Protein AF-A0A2V6Z6M4-F1 (afdb_monomer)

Foldseek 3Di:
DDDDDDPPDPPPPPPPPPPPPQWDWDDDPLQATDGPVQKDADPPDRRVVQLVVLLVVLCVVAPSVHPDHCSSNVSSVVSCVVNVIDGD

Mean predicted aligned error: 12.82 Å

Nearest PDB structures (foldseek):
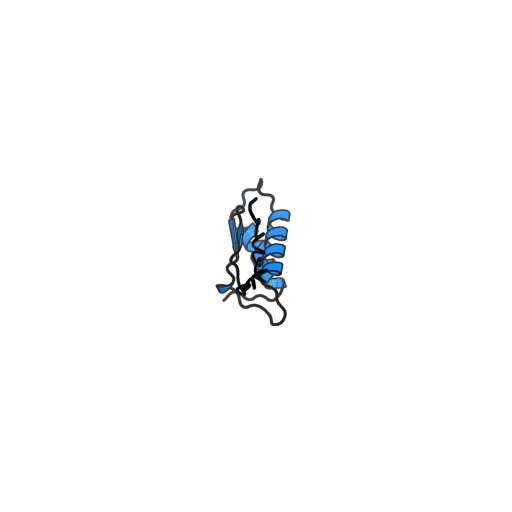  3ic3-assembly3_C  TM=2.723E-01  e=6.813E+00  Rhodopseudomonas palustris

Solvent-accessible surface area (backbone atoms only — not comparable to full-atom values): 5625 Å² total; per-residue (Å²): 134,86,84,80,80,79,78,82,72,80,76,73,78,70,80,71,76,76,78,74,67,91,56,68,63,46,78,48,101,82,72,33,76,50,52,45,88,53,45,43,75,45,97,91,61,52,61,67,62,52,53,50,53,20,48,49,51,20,43,69,79,49,45,87,89,59,88,56,86,60,52,40,35,55,44,22,53,48,47,40,42,74,73,54,35,40,76,110

Structure (mmCIF, N/CA/C/O backbone):
data_AF-A0A2V6Z6M4-F1
#
_entry.id   AF-A0A2V6Z6M4-F1
#
loop_
_atom_site.group_PDB
_atom_site.id
_atom_site.type_symbol
_atom_site.label_atom_id
_atom_site.label_alt_id
_atom_site.label_comp_id
_atom_site.label_asym_id
_atom_site.label_entity_id
_atom_site.label_seq_id
_atom_site.pdbx_PDB_ins_code
_atom_site.Cartn_x
_atom_site.Cartn_y
_atom_site.Cartn_z
_atom_site.occupancy
_atom_site.B_iso_or_equiv
_atom_site.auth_seq_id
_atom_site.auth_comp_id
_atom_site.auth_asym_id
_atom_site.auth_atom_id
_atom_site.pdbx_PDB_model_num
ATOM 1 N N . MET A 1 1 ? -35.044 52.602 -27.022 1.00 39.59 1 MET A N 1
ATOM 2 C CA . MET A 1 1 ? -33.651 52.102 -26.975 1.00 39.59 1 MET A CA 1
ATOM 3 C C . MET A 1 1 ? -33.586 51.017 -25.903 1.00 39.59 1 MET A C 1
ATOM 5 O O . MET A 1 1 ? -34.194 51.188 -24.854 1.00 39.59 1 MET A O 1
ATOM 9 N N . LYS A 1 2 ? -33.038 49.848 -26.255 1.00 46.19 2 LYS A N 1
ATOM 10 C CA . LYS A 1 2 ? -33.255 48.535 -25.612 1.00 46.19 2 LYS A CA 1
ATOM 11 C C . LYS A 1 2 ? -32.760 48.480 -24.157 1.00 46.19 2 LYS A C 1
ATOM 13 O O . LYS A 1 2 ? -31.596 48.753 -23.894 1.00 46.19 2 LYS A O 1
ATOM 18 N N . ARG A 1 3 ? -33.637 48.048 -23.242 1.00 50.28 3 ARG A N 1
ATOM 19 C CA . ARG A 1 3 ? -33.302 47.623 -21.873 1.00 50.28 3 ARG A CA 1
ATOM 20 C C . ARG A 1 3 ? -32.497 46.320 -21.939 1.00 50.28 3 ARG A C 1
ATOM 22 O O . ARG A 1 3 ? -33.035 45.294 -22.346 1.00 50.28 3 ARG A O 1
ATOM 29 N N . TRP A 1 4 ? -31.220 46.369 -21.574 1.00 53.47 4 TRP A N 1
ATOM 30 C CA . TRP A 1 4 ? -30.386 45.182 -21.385 1.00 53.47 4 TRP A CA 1
ATOM 31 C C . TRP A 1 4 ? -30.557 44.668 -19.955 1.00 53.47 4 TRP A C 1
ATOM 33 O O . TRP A 1 4 ? -29.984 45.205 -19.011 1.00 53.47 4 TRP A O 1
ATOM 43 N N . SER A 1 5 ? -31.387 43.638 -19.809 1.00 49.19 5 SER A N 1
ATOM 44 C CA . SER A 1 5 ? -31.460 42.822 -18.601 1.00 49.19 5 SER A CA 1
ATOM 45 C C . SER A 1 5 ? -30.217 41.938 -18.538 1.00 49.19 5 SER A C 1
ATOM 47 O O . SER A 1 5 ? -30.109 40.963 -19.279 1.00 49.19 5 SER A O 1
ATOM 49 N N . TRP A 1 6 ? -29.271 42.284 -17.669 1.00 52.16 6 TRP A N 1
ATOM 50 C CA . TRP A 1 6 ? -28.175 41.392 -17.309 1.00 52.16 6 TRP A CA 1
ATOM 51 C C . TRP A 1 6 ? -28.736 40.276 -16.424 1.00 52.16 6 TRP A C 1
ATOM 53 O O . TRP A 1 6 ? -29.081 40.493 -15.265 1.00 52.16 6 TRP A O 1
ATOM 63 N N . LEU A 1 7 ? -28.889 39.088 -17.009 1.00 51.41 7 LEU A N 1
ATOM 64 C CA . LEU A 1 7 ? -29.196 37.851 -16.300 1.00 51.41 7 LEU A CA 1
ATOM 65 C C . LEU A 1 7 ? -28.028 37.529 -15.361 1.00 51.41 7 LEU A C 1
ATOM 67 O O . LEU A 1 7 ? -26.981 37.053 -15.794 1.00 51.41 7 LEU A O 1
ATOM 71 N N . LEU A 1 8 ? -28.215 37.798 -14.070 1.00 49.78 8 LEU A N 1
ATOM 72 C CA . LEU A 1 8 ? -27.413 37.214 -13.002 1.00 49.78 8 LEU A CA 1
ATOM 73 C C . LEU A 1 8 ? -27.699 35.711 -12.985 1.00 49.78 8 LEU A C 1
ATOM 75 O O . LEU A 1 8 ? -28.687 35.261 -12.411 1.00 49.78 8 LEU A O 1
ATOM 79 N N . VAL A 1 9 ? -26.858 34.941 -13.671 1.00 57.88 9 VAL A N 1
ATOM 80 C CA . VAL A 1 9 ? -26.812 33.488 -13.523 1.00 57.88 9 VAL A CA 1
ATOM 81 C C . VAL A 1 9 ? -26.257 33.214 -12.125 1.00 57.88 9 VAL A C 1
ATOM 83 O O . VAL A 1 9 ? -25.112 33.589 -11.863 1.00 57.88 9 VAL A O 1
ATOM 86 N N . PRO A 1 10 ? -27.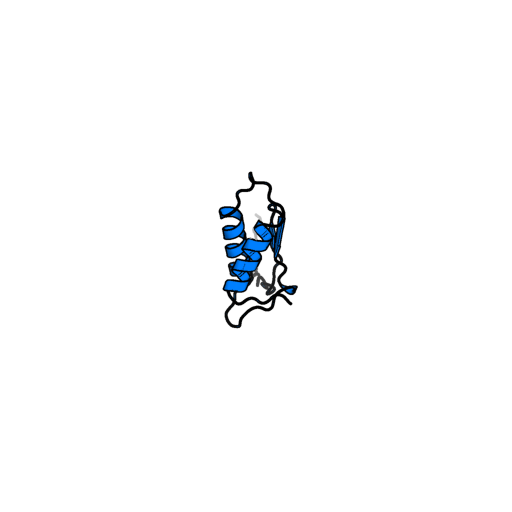007 32.579 -11.209 1.00 51.34 10 PRO A N 1
ATOM 87 C CA . PRO A 1 10 ? -26.390 32.043 -10.016 1.00 51.34 10 PRO A CA 1
ATOM 88 C C . PRO A 1 10 ? -25.510 30.880 -10.479 1.00 51.34 10 PRO A C 1
ATOM 90 O O . PRO A 1 10 ? -25.998 29.791 -10.776 1.00 51.34 10 PRO A O 1
ATOM 93 N N . MET A 1 11 ? -24.201 31.123 -10.588 1.00 50.16 11 MET A N 1
ATOM 94 C CA . MET A 1 11 ? -23.222 30.046 -10.523 1.00 50.16 11 MET A CA 1
ATOM 95 C C . MET A 1 11 ? -23.428 29.403 -9.159 1.00 50.16 11 MET A C 1
ATOM 97 O O . MET A 1 11 ? -22.973 29.913 -8.137 1.00 50.16 11 MET A O 1
ATOM 101 N N . VAL A 1 12 ? -24.197 28.318 -9.142 1.00 56.69 12 VAL A N 1
ATOM 102 C CA . VAL A 1 12 ? -24.244 27.406 -8.013 1.00 56.69 12 VAL A CA 1
ATOM 103 C C . VAL A 1 12 ? -22.801 26.959 -7.843 1.00 56.69 12 VAL A C 1
ATOM 105 O O . VAL A 1 12 ? -22.288 26.186 -8.652 1.00 56.69 12 VAL A O 1
ATOM 108 N N . ALA A 1 13 ? -22.119 27.521 -6.846 1.00 50.69 13 ALA A N 1
ATOM 109 C CA . ALA A 1 13 ? -20.891 26.961 -6.329 1.00 50.69 13 ALA A CA 1
ATOM 110 C C . ALA A 1 13 ? -21.285 25.579 -5.819 1.00 50.69 13 ALA A C 1
ATOM 112 O O . ALA A 1 13 ? -21.744 25.416 -4.690 1.00 50.69 13 ALA A O 1
ATOM 113 N N . GLY A 1 14 ? -21.218 24.592 -6.710 1.00 43.78 14 GLY A N 1
ATOM 114 C CA . GLY A 1 14 ? -21.236 23.209 -6.315 1.00 43.78 14 GLY A CA 1
ATOM 115 C C . GLY A 1 14 ? -20.037 23.065 -5.403 1.00 43.78 14 GLY A C 1
ATOM 116 O O . GLY A 1 14 ? -18.909 22.968 -5.879 1.00 43.78 14 GLY A O 1
ATOM 117 N N . CYS A 1 15 ? -20.273 23.090 -4.092 1.00 53.38 15 CYS A N 1
ATOM 118 C CA . CYS A 1 15 ? -19.432 22.375 -3.156 1.00 53.38 15 CYS A CA 1
ATOM 119 C C . CYS A 1 15 ? -19.506 20.928 -3.627 1.00 53.38 15 CYS A C 1
ATOM 121 O O . CYS A 1 15 ? -20.392 20.176 -3.225 1.00 53.38 15 CYS A O 1
ATOM 123 N N . GLY A 1 16 ? -18.654 20.595 -4.597 1.00 40.38 16 GLY A N 1
ATOM 124 C CA . GLY A 1 16 ? -18.423 19.242 -5.029 1.00 40.38 16 GLY A CA 1
ATOM 125 C C . GLY A 1 16 ? -17.924 18.548 -3.789 1.00 40.38 16 GLY A C 1
ATOM 126 O O . GLY A 1 16 ? -16.761 18.685 -3.421 1.00 40.38 16 GLY A O 1
ATOM 127 N N . VAL A 1 17 ? -18.834 17.880 -3.090 1.00 43.62 17 VAL A N 1
ATOM 128 C CA . VAL A 1 17 ? -18.457 16.886 -2.110 1.00 43.62 17 VAL A CA 1
ATOM 129 C C . VAL A 1 17 ? -17.768 15.830 -2.952 1.00 43.62 17 VAL A C 1
ATOM 131 O O . VAL A 1 17 ? -18.409 14.988 -3.575 1.00 43.62 17 VAL A O 1
ATOM 134 N N . THR A 1 18 ? -16.449 15.941 -3.058 1.00 46.06 18 THR A N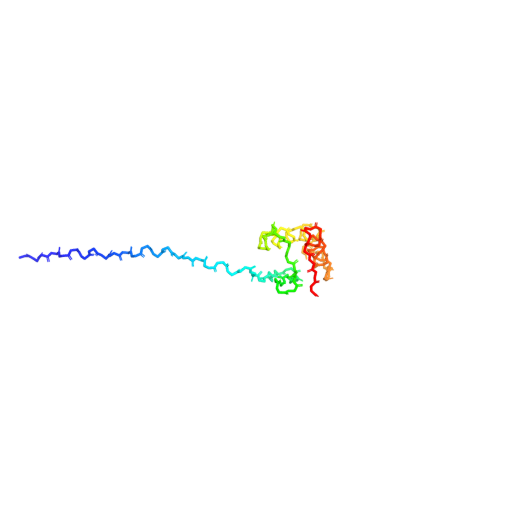 1
ATOM 135 C CA . THR A 1 18 ? -15.604 14.826 -3.437 1.00 46.06 18 THR A CA 1
ATOM 136 C C . THR A 1 18 ? -15.853 13.790 -2.360 1.00 46.06 18 THR A C 1
ATOM 138 O O . THR A 1 18 ? -15.305 13.869 -1.259 1.00 46.06 18 THR A O 1
ATOM 141 N N . VAL A 1 19 ? -16.782 12.881 -2.640 1.00 42.72 19 VAL A N 1
ATOM 142 C CA . VAL A 1 19 ? -16.925 11.647 -1.888 1.00 42.72 19 VAL A CA 1
ATOM 143 C C . VAL A 1 19 ? -15.626 10.900 -2.158 1.00 42.72 19 VAL A C 1
ATOM 145 O O . VAL A 1 19 ? -15.453 10.290 -3.209 1.00 42.72 19 VAL A O 1
ATOM 148 N N . TYR A 1 20 ? -14.660 11.070 -1.257 1.00 44.06 20 TYR A N 1
ATOM 149 C CA . TYR A 1 20 ? -13.442 10.278 -1.246 1.00 44.06 20 TYR A CA 1
ATOM 150 C C . TYR A 1 20 ? -13.856 8.879 -0.821 1.00 44.06 20 TYR A C 1
ATOM 152 O O . TYR A 1 20 ? -14.026 8.602 0.369 1.00 44.06 20 TYR A O 1
ATOM 160 N N . ASP A 1 21 ? -14.095 8.026 -1.810 1.00 46.44 21 ASP A N 1
ATOM 161 C CA . ASP A 1 21 ? -14.275 6.610 -1.560 1.00 46.44 21 ASP A CA 1
ATOM 162 C C . ASP A 1 21 ? -13.002 6.099 -0.873 1.00 46.44 21 ASP A C 1
ATOM 164 O O . ASP A 1 21 ? -11.884 6.416 -1.290 1.00 46.44 21 ASP A O 1
ATOM 168 N N . LYS A 1 22 ? -13.157 5.400 0.253 1.00 53.47 22 LYS A N 1
ATOM 169 C CA . LYS A 1 22 ? -12.088 5.138 1.240 1.00 53.47 22 LYS A CA 1
ATOM 170 C C . LYS A 1 22 ? -10.979 4.181 0.767 1.00 53.47 22 LYS A C 1
ATOM 172 O O . LYS A 1 22 ? -10.194 3.706 1.582 1.00 53.47 22 LYS A O 1
ATOM 177 N N . GLY A 1 23 ? -10.864 3.939 -0.530 1.00 56.94 23 GLY A N 1
ATOM 178 C CA . GLY A 1 23 ? -9.846 3.095 -1.127 1.00 56.94 23 GLY A CA 1
ATOM 179 C C . GLY A 1 23 ? -9.730 3.375 -2.611 1.00 56.94 23 GLY A C 1
ATOM 180 O O . GLY A 1 23 ? -10.521 2.862 -3.392 1.00 56.94 23 GLY A O 1
ATOM 181 N N . SER A 1 24 ? -8.754 4.191 -3.005 1.00 59.84 24 SER A N 1
ATOM 182 C CA . SER A 1 24 ? -8.326 4.236 -4.402 1.00 59.84 24 SER A CA 1
ATOM 183 C C . SER A 1 24 ? -7.183 3.250 -4.590 1.00 59.84 24 SER A C 1
ATOM 185 O O . SER A 1 24 ? -6.231 3.236 -3.808 1.00 59.84 24 SER A O 1
ATOM 187 N N . ASP A 1 25 ? -7.292 2.412 -5.613 1.00 65.62 25 ASP A N 1
ATOM 188 C CA . ASP A 1 25 ? -6.197 1.544 -6.019 1.00 65.62 25 ASP A CA 1
ATOM 189 C C . ASP A 1 25 ? -5.090 2.389 -6.653 1.00 65.62 25 ASP A C 1
ATOM 191 O O . ASP A 1 25 ? -5.347 3.249 -7.504 1.00 65.62 25 ASP A O 1
ATOM 195 N N . ILE A 1 26 ? -3.847 2.136 -6.255 1.00 63.72 26 ILE A N 1
ATOM 196 C CA . ILE A 1 26 ? -2.678 2.761 -6.860 1.00 63.72 26 ILE A CA 1
ATOM 197 C C . ILE A 1 26 ? -2.087 1.795 -7.880 1.00 63.72 26 ILE A C 1
ATOM 199 O O . ILE A 1 26 ? -1.502 0.771 -7.524 1.00 63.72 26 ILE A O 1
ATOM 203 N N . TYR A 1 27 ? -2.196 2.178 -9.152 1.00 61.28 27 TYR A N 1
ATOM 204 C CA . TYR A 1 27 ? -1.495 1.554 -10.269 1.00 61.28 27 TYR A CA 1
ATOM 205 C C . TYR 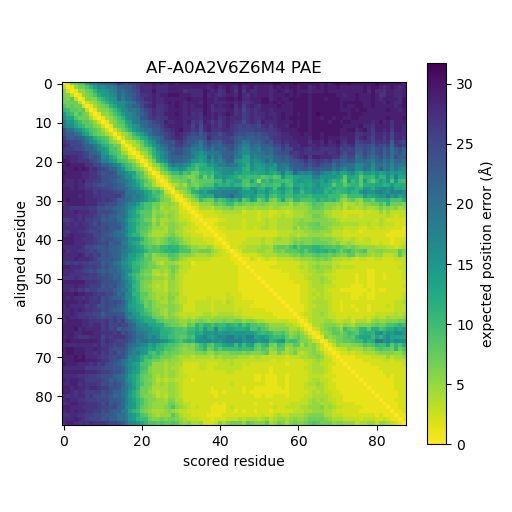A 1 27 ? -0.454 2.546 -10.797 1.00 61.28 27 TYR A C 1
ATOM 207 O O . TYR A 1 27 ? -0.790 3.470 -11.541 1.00 61.28 27 TYR A O 1
ATOM 215 N N . THR A 1 28 ? 0.816 2.400 -10.410 1.00 60.50 28 THR A N 1
ATOM 216 C CA . THR A 1 28 ? 1.885 3.263 -10.939 1.00 60.50 28 THR A CA 1
ATOM 217 C C . THR A 1 28 ? 2.607 2.619 -12.118 1.00 60.50 28 THR A C 1
ATOM 219 O O . THR A 1 28 ? 2.818 1.407 -12.190 1.00 60.50 28 THR A O 1
ATOM 222 N N . THR A 1 29 ? 3.087 3.460 -13.040 1.00 53.16 29 THR A N 1
ATOM 223 C CA . THR A 1 29 ? 3.899 3.104 -14.225 1.00 53.16 29 THR A CA 1
ATOM 224 C C . THR A 1 29 ? 5.222 2.385 -13.900 1.00 53.16 29 THR A C 1
ATOM 226 O O . THR A 1 29 ? 5.979 2.036 -14.802 1.00 53.16 29 THR A O 1
ATOM 229 N N . GLY A 1 30 ? 5.508 2.133 -12.618 1.00 57.25 30 GLY A N 1
ATOM 230 C CA . GLY A 1 30 ? 6.645 1.366 -12.114 1.00 57.25 30 GLY A CA 1
ATOM 231 C C . GLY A 1 30 ? 6.352 -0.102 -11.785 1.00 57.25 30 GLY A C 1
ATOM 232 O O . GLY A 1 30 ? 7.259 -0.758 -11.269 1.00 57.25 30 GLY A O 1
ATOM 233 N N . GLY A 1 31 ? 5.142 -0.603 -12.070 1.00 64.38 31 GLY A N 1
ATOM 234 C CA . GLY A 1 31 ? 4.745 -1.995 -11.824 1.00 64.38 31 GLY A CA 1
ATOM 235 C C . GLY A 1 31 ? 4.353 -2.290 -10.374 1.00 64.38 31 GLY A C 1
ATOM 236 O O . GLY A 1 31 ? 4.417 -3.448 -9.967 1.00 64.38 31 GLY A O 1
ATOM 237 N N . ILE A 1 32 ? 4.001 -1.255 -9.603 1.00 75.94 32 ILE A N 1
ATOM 238 C CA . ILE A 1 32 ? 3.444 -1.398 -8.257 1.00 75.94 32 ILE A CA 1
ATOM 239 C C . ILE A 1 32 ? 1.918 -1.331 -8.368 1.00 75.9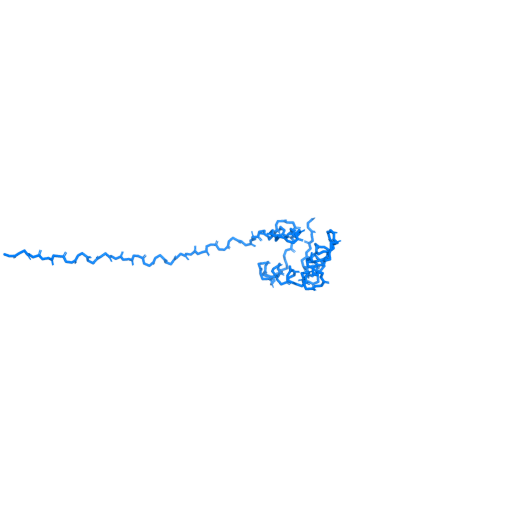4 32 ILE A C 1
ATOM 241 O O 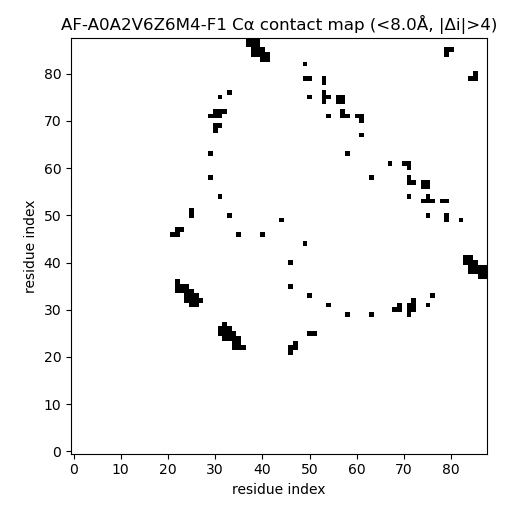. ILE A 1 32 ? 1.376 -0.437 -9.021 1.00 75.94 32 ILE A O 1
ATOM 245 N N . SER A 1 33 ? 1.252 -2.297 -7.745 1.00 81.50 33 SER A N 1
ATOM 246 C CA . SER A 1 33 ? -0.199 -2.413 -7.647 1.00 81.50 33 SER A CA 1
ATOM 247 C C . SER A 1 33 ? -0.567 -2.537 -6.172 1.00 81.50 33 SER A C 1
ATOM 249 O O . SER A 1 33 ? -0.411 -3.605 -5.577 1.00 81.50 33 SER A O 1
ATOM 251 N N . LEU A 1 34 ? -1.025 -1.443 -5.566 1.00 82.38 34 LEU A N 1
ATOM 252 C CA . LEU A 1 34 ? -1.559 -1.442 -4.203 1.00 82.38 34 LEU A CA 1
ATOM 253 C C . LEU A 1 34 ? -3.074 -1.270 -4.288 1.00 82.38 34 LEU A C 1
ATOM 255 O O . LEU A 1 34 ? -3.559 -0.185 -4.603 1.00 82.38 34 LEU A O 1
ATOM 259 N N . VAL A 1 35 ? -3.809 -2.345 -4.016 1.00 85.06 35 VAL A N 1
ATOM 260 C CA . VAL A 1 35 ? -5.273 -2.398 -4.116 1.00 85.06 35 VAL A CA 1
ATOM 261 C C . VAL A 1 35 ? -5.864 -2.331 -2.719 1.00 85.06 35 VAL A C 1
ATOM 263 O O . VAL A 1 35 ? -5.569 -3.205 -1.913 1.00 85.06 35 VAL A O 1
ATOM 266 N N . TYR A 1 36 ? -6.700 -1.338 -2.407 1.00 80.62 36 TYR A N 1
ATOM 267 C CA . TYR A 1 36 ? -7.199 -1.148 -1.032 1.00 80.62 36 TYR A CA 1
ATOM 268 C C . TYR A 1 36 ? -7.920 -2.388 -0.491 1.00 80.62 36 TYR A C 1
ATOM 270 O O . TYR A 1 36 ? -7.752 -2.759 0.671 1.00 80.62 36 TYR A O 1
ATOM 278 N N . ALA A 1 37 ? -8.704 -3.044 -1.350 1.00 84.88 37 ALA A N 1
ATOM 279 C CA . ALA A 1 37 ? -9.493 -4.217 -0.992 1.00 84.88 37 ALA A CA 1
ATOM 280 C C . ALA A 1 37 ? -8.639 -5.406 -0.515 1.00 84.88 37 ALA A C 1
ATOM 282 O O . ALA A 1 37 ? -9.132 -6.213 0.273 1.00 84.88 37 ALA A O 1
ATOM 283 N N . ASP A 1 38 ? -7.367 -5.475 -0.917 1.00 88.00 38 ASP A N 1
ATOM 284 C CA . ASP A 1 38 ? -6.435 -6.538 -0.526 1.00 88.00 38 ASP A CA 1
ATOM 285 C C . ASP A 1 38 ? -5.855 -6.329 0.882 1.00 88.00 38 ASP A C 1
ATOM 287 O O . ASP A 1 38 ? -5.131 -7.188 1.388 1.00 88.00 38 ASP A O 1
ATOM 291 N N . TRP A 1 39 ? -6.160 -5.201 1.535 1.00 89.94 39 TRP A N 1
ATOM 292 C CA . TRP A 1 39 ? -5.587 -4.835 2.827 1.00 89.94 39 TRP A CA 1
ATOM 293 C C . TRP A 1 39 ? -6.652 -4.596 3.899 1.00 89.94 39 TRP A C 1
ATOM 295 O O . TRP A 1 39 ? -7.787 -4.173 3.664 1.00 89.94 39 TRP A O 1
ATOM 305 N N . VAL A 1 40 ? -6.259 -4.884 5.134 1.00 91.38 40 VAL A N 1
ATOM 306 C CA . VAL A 1 40 ? -6.954 -4.516 6.361 1.00 91.38 40 VAL A CA 1
ATOM 307 C C . VAL A 1 40 ? -6.222 -3.319 6.948 1.00 91.38 40 VAL A C 1
ATOM 309 O O . VAL A 1 40 ? -5.053 -3.407 7.322 1.00 91.38 40 VAL A O 1
ATOM 312 N N . ALA A 1 41 ? -6.921 -2.191 6.983 1.00 90.00 41 ALA A N 1
ATOM 313 C CA . ALA A 1 41 ? -6.398 -0.907 7.417 1.00 90.00 41 ALA A CA 1
ATOM 314 C C . ALA A 1 41 ? -6.465 -0.762 8.956 1.00 90.00 41 ALA A C 1
ATOM 316 O O . ALA A 1 41 ? -7.502 -1.095 9.542 1.00 90.00 41 ALA A O 1
ATOM 317 N N . PRO A 1 42 ? -5.413 -0.261 9.637 1.00 89.44 42 PRO A N 1
ATOM 318 C CA . PRO A 1 42 ? -5.462 -0.017 11.078 1.00 89.44 42 PRO A CA 1
ATOM 319 C C . PRO A 1 42 ? -6.396 1.151 11.441 1.00 89.44 42 PRO A C 1
ATOM 321 O O . PRO A 1 42 ? -6.801 1.944 10.590 1.00 89.44 42 PRO A O 1
ATOM 324 N N . LYS A 1 43 ? -6.756 1.257 12.728 1.00 81.50 43 LYS A N 1
ATOM 325 C CA . LYS A 1 43 ? -7.841 2.128 13.226 1.00 81.50 43 LYS A CA 1
ATOM 326 C C . LYS A 1 43 ? -7.657 3.623 12.904 1.00 81.50 43 LYS A C 1
ATOM 328 O O . LYS A 1 43 ? -8.648 4.313 12.689 1.00 81.50 43 LYS A O 1
ATOM 333 N N . GLU A 1 44 ? -6.414 4.098 12.837 1.00 84.25 44 GLU A N 1
ATOM 334 C CA . GLU A 1 44 ? -6.041 5.488 12.524 1.00 84.25 44 GLU A CA 1
ATOM 335 C C . GLU A 1 44 ? -5.182 5.564 11.257 1.00 84.25 44 GLU A C 1
ATOM 337 O O . GLU A 1 44 ? -4.070 6.084 11.261 1.00 84.25 44 GLU A O 1
ATOM 342 N N . SER A 1 45 ? -5.672 4.988 10.164 1.00 85.75 45 SER A N 1
ATOM 343 C CA . SER A 1 45 ? -4.916 4.907 8.915 1.00 85.75 45 SER A CA 1
ATOM 344 C C . SER A 1 45 ? -5.535 5.734 7.796 1.00 85.75 45 SER A C 1
ATOM 346 O O . SER A 1 45 ? -6.748 5.969 7.757 1.00 85.75 45 SER A O 1
ATOM 348 N N . ASN A 1 46 ? -4.686 6.196 6.879 1.00 89.81 46 ASN A N 1
ATOM 349 C CA . ASN A 1 46 ? -5.113 6.910 5.686 1.00 89.81 46 ASN A CA 1
ATOM 350 C C . ASN A 1 46 ? -4.510 6.212 4.473 1.00 89.81 46 ASN A C 1
ATOM 352 O O . ASN A 1 46 ? -3.409 6.553 4.043 1.00 89.81 46 ASN A O 1
ATOM 356 N N . TRP A 1 47 ? -5.264 5.259 3.917 1.00 86.94 47 TRP A N 1
ATOM 357 C CA . TRP A 1 47 ? -4.822 4.425 2.800 1.00 86.94 47 TRP A CA 1
ATOM 358 C C . TRP A 1 47 ? -4.181 5.233 1.680 1.00 86.94 47 TRP A C 1
ATOM 360 O O . TRP A 1 47 ? -3.109 4.872 1.216 1.00 86.94 47 TRP A O 1
ATOM 370 N N . GLN A 1 48 ? -4.796 6.338 1.262 1.00 85.00 48 GLN A N 1
ATOM 371 C CA . GLN A 1 48 ? -4.312 7.115 0.125 1.00 85.00 48 GLN A CA 1
ATOM 372 C C . GLN A 1 48 ? -2.956 7.769 0.410 1.00 85.00 48 GLN A C 1
ATOM 374 O O . GLN A 1 48 ? -2.061 7.728 -0.430 1.00 85.00 48 GLN A O 1
ATOM 379 N N . LYS A 1 49 ? -2.788 8.333 1.610 1.00 88.44 49 LYS A N 1
ATOM 380 C CA . LYS A 1 49 ? -1.504 8.890 2.042 1.00 88.44 49 LYS A CA 1
ATOM 381 C C . LYS A 1 49 ? -0.456 7.787 2.202 1.00 88.44 49 LYS A C 1
ATOM 383 O O . LYS A 1 49 ? 0.647 7.911 1.680 1.00 88.44 49 LYS A O 1
ATOM 388 N N . ASP A 1 50 ? -0.810 6.713 2.899 1.00 90.94 50 ASP A N 1
ATOM 389 C CA . ASP A 1 50 ? 0.114 5.635 3.245 1.00 90.94 50 ASP A CA 1
ATOM 390 C C . ASP A 1 50 ? 0.593 4.878 2.002 1.00 90.94 50 ASP A C 1
ATOM 392 O O . ASP A 1 50 ? 1.790 4.666 1.829 1.00 90.94 50 ASP A O 1
ATOM 396 N N . SER A 1 51 ? -0.322 4.523 1.099 1.00 87.50 51 SER A N 1
ATOM 397 C CA . SER A 1 51 ? 0.008 3.849 -0.160 1.00 87.50 51 SER A CA 1
ATOM 398 C C . SER A 1 51 ? 0.840 4.733 -1.093 1.00 87.50 51 SER A C 1
ATOM 400 O O . SER A 1 51 ? 1.762 4.225 -1.729 1.00 87.50 51 SER A O 1
ATOM 402 N N . TYR A 1 52 ? 0.590 6.048 -1.132 1.00 87.31 52 TYR A N 1
ATOM 403 C CA . TYR A 1 52 ? 1.411 6.990 -1.897 1.00 87.31 52 TYR A CA 1
ATOM 404 C C . TYR A 1 52 ? 2.832 7.111 -1.332 1.00 87.31 52 TYR A C 1
ATOM 406 O O . TYR A 1 52 ? 3.803 7.040 -2.083 1.00 87.31 52 TYR A O 1
ATOM 414 N N . GLU A 1 53 ? 2.971 7.261 -0.012 1.00 90.94 53 GLU A N 1
ATOM 415 C CA . GLU A 1 53 ? 4.284 7.337 0.640 1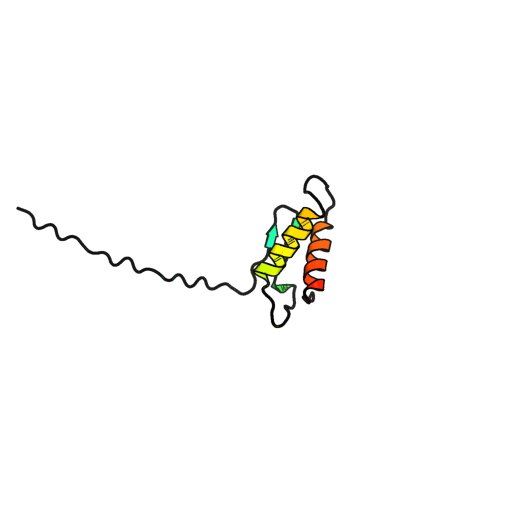.00 90.94 53 GLU A CA 1
ATOM 416 C C . GLU A 1 53 ? 5.074 6.030 0.459 1.00 90.94 53 GLU A C 1
ATOM 418 O O . GLU A 1 53 ? 6.267 6.073 0.164 1.00 90.94 53 GLU A O 1
ATOM 423 N N . CYS A 1 54 ? 4.410 4.874 0.538 1.00 90.44 54 CYS A N 1
ATOM 424 C CA . CYS A 1 54 ? 5.047 3.580 0.300 1.00 90.44 54 CYS A CA 1
ATOM 425 C C . CYS A 1 54 ? 5.419 3.337 -1.181 1.00 90.44 54 CYS A C 1
ATOM 427 O O . CYS A 1 54 ? 6.452 2.717 -1.448 1.00 90.44 54 CYS A O 1
ATOM 429 N N . ASP A 1 55 ? 4.633 3.823 -2.155 1.00 88.12 55 ASP A N 1
ATOM 430 C CA . ASP A 1 55 ? 5.028 3.829 -3.580 1.00 88.12 55 ASP A CA 1
ATOM 431 C C . ASP A 1 55 ? 6.268 4.702 -3.800 1.00 88.12 55 ASP A C 1
ATOM 433 O O . ASP A 1 55 ? 7.216 4.275 -4.467 1.00 88.12 55 ASP A O 1
ATOM 437 N N . ALA A 1 56 ? 6.286 5.901 -3.210 1.00 86.81 56 ALA A N 1
ATOM 438 C CA . ALA A 1 56 ? 7.413 6.819 -3.307 1.00 86.81 56 ALA A CA 1
ATOM 439 C C . ALA A 1 56 ? 8.698 6.184 -2.749 1.00 86.81 56 ALA A C 1
ATOM 441 O O . ALA A 1 56 ? 9.701 6.127 -3.462 1.00 86.81 56 ALA A O 1
ATOM 442 N N . GLU A 1 57 ? 8.641 5.603 -1.546 1.00 89.75 57 GLU A N 1
ATOM 443 C CA . GLU A 1 57 ? 9.773 4.902 -0.924 1.00 89.75 57 GLU A CA 1
ATOM 444 C C . GLU A 1 57 ? 10.290 3.754 -1.808 1.00 89.75 57 GLU A C 1
ATOM 446 O O . GLU A 1 57 ? 11.493 3.622 -2.052 1.00 89.75 57 GLU A O 1
ATOM 451 N N . ALA A 1 58 ? 9.388 2.947 -2.375 1.00 88.94 58 ALA A N 1
ATOM 452 C CA . ALA A 1 58 ? 9.766 1.863 -3.277 1.00 88.94 58 ALA A CA 1
ATOM 453 C C . ALA A 1 58 ? 10.458 2.362 -4.558 1.00 88.94 58 ALA A C 1
ATOM 455 O O . ALA A 1 58 ? 11.363 1.700 -5.085 1.00 88.94 58 ALA A O 1
ATOM 456 N N . ARG A 1 59 ? 10.049 3.524 -5.077 1.00 84.81 59 ARG A N 1
ATOM 457 C CA . ARG A 1 59 ? 10.634 4.139 -6.278 1.00 84.81 59 ARG A CA 1
ATOM 458 C C . ARG A 1 59 ? 11.981 4.795 -6.004 1.00 84.81 59 ARG A C 1
ATOM 460 O O . ARG A 1 59 ? 12.832 4.754 -6.894 1.00 84.81 59 ARG A O 1
ATOM 467 N N . GLU A 1 60 ? 12.176 5.348 -4.811 1.00 87.06 60 GLU A N 1
ATOM 468 C CA . GLU A 1 60 ? 13.466 5.867 -4.347 1.00 87.06 60 GLU A CA 1
ATOM 469 C C . GLU A 1 60 ? 14.472 4.735 -4.122 1.00 87.06 60 GLU A C 1
ATOM 471 O O . GLU A 1 60 ? 15.604 4.807 -4.602 1.00 87.06 60 GLU A O 1
ATOM 476 N N . ALA A 1 61 ? 14.045 3.647 -3.477 1.00 86.88 61 ALA A N 1
ATOM 477 C CA . ALA A 1 61 ? 14.903 2.502 -3.187 1.00 86.88 61 ALA A CA 1
ATOM 478 C C . ALA A 1 61 ? 15.380 1.772 -4.453 1.00 86.88 61 ALA A C 1
ATOM 480 O O . ALA A 1 61 ? 16.494 1.245 -4.498 1.00 86.88 61 ALA A O 1
ATOM 481 N N . ILE A 1 62 ? 14.539 1.712 -5.489 1.00 82.25 62 ILE A N 1
ATOM 482 C CA . ILE A 1 62 ? 14.883 1.083 -6.767 1.00 82.25 6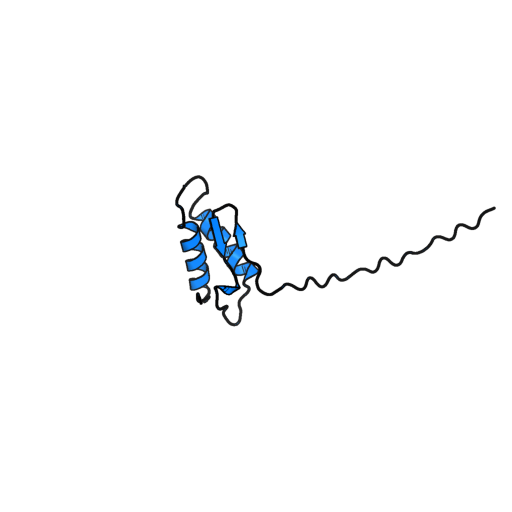2 ILE A CA 1
ATOM 483 C C . ILE A 1 62 ? 14.517 2.048 -7.887 1.00 82.25 62 ILE A C 1
ATOM 485 O O . ILE A 1 62 ? 13.347 2.104 -8.261 1.00 82.25 62 ILE A O 1
ATOM 489 N N . PRO A 1 63 ? 15.481 2.777 -8.471 1.00 76.38 63 PRO A N 1
ATOM 490 C CA . PRO A 1 63 ? 15.241 3.660 -9.609 1.00 76.38 63 PRO A CA 1
ATOM 491 C C . PRO A 1 63 ? 14.741 2.896 -10.843 1.00 76.38 63 PRO A C 1
ATOM 493 O O . PRO A 1 63 ? 15.057 1.725 -11.034 1.00 76.38 63 PRO A O 1
ATOM 496 N N . ALA A 1 64 ? 13.991 3.561 -11.731 1.00 68.88 64 ALA A N 1
ATOM 497 C CA . ALA A 1 64 ? 13.325 2.890 -12.863 1.00 68.88 64 ALA A CA 1
ATOM 498 C C . ALA A 1 64 ? 14.313 2.293 -13.882 1.00 68.88 64 ALA A C 1
ATOM 500 O O . ALA A 1 64 ? 13.973 1.371 -14.619 1.00 68.88 64 ALA A O 1
ATOM 501 N N . LEU A 1 65 ? 15.543 2.809 -13.885 1.00 69.31 65 LEU A N 1
ATOM 502 C CA . LEU A 1 65 ? 16.662 2.328 -14.692 1.00 69.31 65 LEU A CA 1
ATOM 503 C C . LEU A 1 65 ? 17.145 0.933 -14.254 1.00 69.31 65 LEU A C 1
ATOM 505 O O . LEU A 1 65 ? 17.746 0.212 -15.046 1.00 69.31 65 LEU A O 1
ATOM 509 N N . VAL A 1 66 ? 16.852 0.526 -13.015 1.00 67.12 66 VAL A N 1
ATOM 510 C CA . VAL A 1 66 ? 17.195 -0.790 -12.474 1.00 67.12 66 VAL A CA 1
ATOM 511 C C . VAL A 1 66 ? 15.995 -1.720 -12.655 1.00 67.12 66 VAL A C 1
ATOM 513 O O . VAL A 1 66 ? 15.053 -1.723 -11.862 1.00 67.12 66 VAL A O 1
ATOM 516 N N . ARG A 1 67 ? 16.015 -2.539 -13.715 1.00 62.00 67 ARG A N 1
ATOM 517 C CA . ARG A 1 67 ? 14.973 -3.550 -13.959 1.00 62.00 67 ARG A CA 1
ATOM 518 C C . ARG A 1 67 ? 15.079 -4.692 -12.949 1.00 62.00 67 ARG A C 1
ATOM 520 O O . ARG A 1 67 ? 15.764 -5.683 -13.183 1.00 62.00 67 ARG A O 1
ATOM 527 N N . ARG A 1 68 ? 14.353 -4.563 -11.840 1.00 69.88 68 ARG A N 1
ATOM 528 C CA . ARG A 1 68 ? 14.065 -5.666 -10.919 1.00 69.88 68 ARG A CA 1
ATOM 529 C C . ARG A 1 68 ? 12.554 -5.813 -10.738 1.00 69.88 68 ARG A C 1
ATOM 531 O O . ARG A 1 68 ? 11.968 -5.092 -9.927 1.00 69.88 68 ARG A O 1
ATOM 538 N N . PRO A 1 69 ? 11.908 -6.690 -11.527 1.00 70.25 69 PRO A N 1
ATOM 539 C CA . PRO A 1 69 ? 10.463 -6.868 -11.464 1.00 70.25 69 PRO A CA 1
ATOM 540 C C . PRO A 1 69 ? 10.040 -7.319 -10.061 1.00 70.25 69 PRO A C 1
ATOM 542 O O . PRO A 1 69 ? 10.743 -8.090 -9.412 1.00 70.25 69 PRO A O 1
ATOM 545 N N . GLY A 1 70 ? 8.918 -6.794 -9.569 1.00 77.88 70 GLY A N 1
ATOM 546 C CA . GLY A 1 70 ? 8.334 -7.163 -8.273 1.00 77.88 70 GLY A CA 1
ATOM 547 C C . GLY A 1 70 ? 9.078 -6.662 -7.027 1.00 77.88 70 GLY A C 1
ATOM 548 O O . GLY A 1 70 ? 8.500 -6.647 -5.946 1.00 77.88 70 GLY A O 1
ATOM 549 N N . GLN A 1 71 ? 10.325 -6.192 -7.132 1.00 86.50 71 GLN A N 1
ATOM 550 C CA . GLN A 1 71 ? 11.065 -5.764 -5.940 1.00 86.50 71 GLN A CA 1
ATOM 551 C C . GLN A 1 71 ? 10.513 -4.455 -5.356 1.00 86.50 71 GLN A C 1
ATOM 553 O O . GLN A 1 71 ? 10.437 -4.308 -4.141 1.00 86.50 71 GLN A O 1
ATOM 558 N N . ARG A 1 72 ? 10.055 -3.540 -6.216 1.00 85.88 72 ARG A N 1
ATOM 559 C CA . ARG A 1 72 ? 9.337 -2.332 -5.792 1.00 85.88 72 ARG A CA 1
ATOM 560 C C . ARG A 1 72 ? 8.012 -2.650 -5.102 1.00 85.88 72 ARG A C 1
ATOM 562 O O . ARG A 1 72 ? 7.737 -2.084 -4.053 1.00 85.88 72 ARG A O 1
ATOM 569 N N . GLN A 1 73 ? 7.247 -3.600 -5.648 1.00 88.38 73 GLN A N 1
ATOM 570 C CA . GLN A 1 73 ? 6.027 -4.107 -5.013 1.00 88.38 73 GLN A CA 1
ATOM 571 C C . GLN A 1 73 ? 6.339 -4.590 -3.595 1.00 88.38 73 GLN A C 1
ATOM 573 O O . GLN A 1 73 ? 5.729 -4.142 -2.636 1.00 88.38 73 GLN A O 1
ATOM 578 N N . LEU A 1 74 ? 7.355 -5.440 -3.448 1.00 90.88 74 LEU A N 1
ATOM 579 C CA . LEU A 1 74 ? 7.737 -6.005 -2.158 1.00 90.88 74 LEU A CA 1
ATOM 580 C C . LEU A 1 74 ? 8.180 -4.942 -1.136 1.00 90.88 74 LEU A C 1
ATOM 582 O O . LEU A 1 74 ? 7.910 -5.097 0.052 1.00 90.88 74 LEU A O 1
ATOM 586 N N . ILE A 1 75 ? 8.837 -3.863 -1.571 1.00 91.81 75 ILE A N 1
ATOM 587 C CA . ILE A 1 75 ? 9.193 -2.736 -0.692 1.00 91.81 75 ILE A CA 1
ATOM 588 C C . ILE A 1 75 ? 7.937 -1.976 -0.258 1.00 91.81 75 ILE A C 1
ATOM 590 O O . ILE A 1 75 ? 7.747 -1.756 0.936 1.00 91.81 75 ILE A O 1
ATOM 594 N N . ALA A 1 76 ? 7.049 -1.651 -1.199 1.00 91.12 76 ALA A N 1
ATOM 595 C CA . ALA A 1 76 ? 5.810 -0.941 -0.901 1.00 91.12 76 ALA A CA 1
ATOM 596 C C . ALA A 1 76 ? 4.900 -1.742 0.055 1.00 91.12 76 ALA A C 1
ATOM 598 O O . ALA A 1 76 ? 4.390 -1.198 1.034 1.00 91.12 76 ALA A O 1
ATOM 599 N N . GLU A 1 77 ? 4.763 -3.054 -0.160 1.00 92.88 77 GLU A N 1
ATOM 600 C CA . GLU A 1 77 ? 4.001 -3.948 0.724 1.00 92.88 77 GLU A CA 1
ATOM 601 C C . GLU A 1 77 ? 4.619 -4.051 2.129 1.00 92.88 77 GLU A C 1
ATOM 603 O O . GLU A 1 77 ? 3.900 -4.091 3.132 1.00 92.88 77 GLU A O 1
ATOM 608 N N . ARG A 1 78 ? 5.955 -4.055 2.230 1.00 94.38 78 ARG A N 1
ATOM 609 C CA . ARG A 1 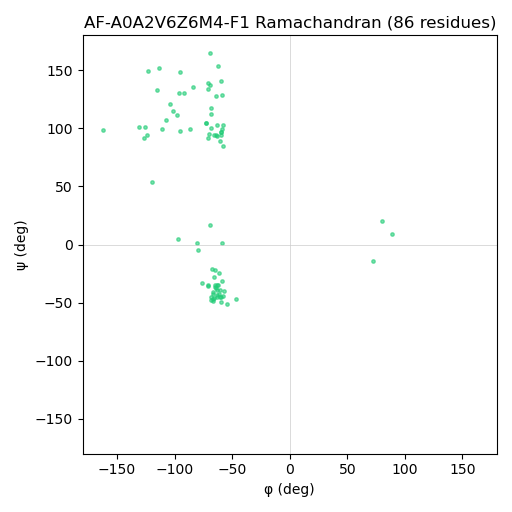78 ? 6.653 -4.027 3.526 1.00 94.38 78 ARG A CA 1
ATOM 610 C C . ARG A 1 78 ? 6.441 -2.709 4.259 1.00 94.38 78 ARG A C 1
ATOM 612 O O . ARG A 1 78 ? 6.209 -2.744 5.463 1.00 94.38 78 ARG A O 1
ATOM 619 N N . CYS A 1 79 ? 6.476 -1.582 3.551 1.00 94.62 79 CYS A N 1
ATOM 620 C CA . CYS A 1 79 ? 6.164 -0.273 4.119 1.00 94.62 79 CYS A CA 1
ATOM 621 C C . CYS A 1 79 ? 4.729 -0.236 4.677 1.00 94.62 79 CYS A C 1
ATOM 623 O O . CYS A 1 79 ? 4.530 0.158 5.826 1.00 94.62 79 CYS A O 1
ATOM 625 N N . LEU A 1 80 ? 3.739 -0.752 3.935 1.00 93.94 80 LEU A N 1
ATOM 626 C CA . LEU A 1 80 ? 2.360 -0.881 4.427 1.00 93.94 80 LEU A CA 1
ATOM 627 C C . LEU A 1 80 ? 2.274 -1.779 5.669 1.00 93.94 80 LEU A C 1
ATOM 629 O O . LEU A 1 80 ? 1.651 -1.409 6.664 1.00 93.94 80 LEU A O 1
ATOM 633 N N . THR A 1 81 ? 2.949 -2.929 5.646 1.00 95.31 81 THR A N 1
ATOM 634 C CA . THR A 1 81 ? 2.983 -3.849 6.793 1.00 95.31 81 THR A CA 1
ATOM 635 C C . THR A 1 81 ? 3.602 -3.187 8.029 1.00 95.31 81 THR A C 1
ATOM 637 O O . THR A 1 81 ? 3.090 -3.342 9.136 1.00 95.31 81 THR A O 1
ATOM 640 N N . ALA A 1 82 ? 4.658 -2.384 7.856 1.00 95.56 82 ALA A N 1
ATOM 641 C CA . ALA A 1 82 ? 5.288 -1.633 8.942 1.00 95.56 82 ALA A CA 1
ATOM 642 C C . ALA A 1 82 ? 4.363 -0.553 9.533 1.00 95.56 82 ALA A C 1
ATOM 644 O O . ALA A 1 82 ? 4.454 -0.244 10.720 1.00 95.56 82 ALA A O 1
ATOM 645 N N . ARG A 1 83 ? 3.435 -0.020 8.729 1.00 93.25 83 ARG A N 1
ATOM 646 C CA . ARG A 1 83 ? 2.370 0.902 9.164 1.00 93.25 83 ARG A CA 1
ATOM 647 C C . ARG A 1 83 ? 1.168 0.194 9.799 1.00 93.25 83 ARG A C 1
ATOM 649 O O . ARG A 1 83 ? 0.208 0.853 10.186 1.00 93.25 83 ARG A O 1
ATOM 656 N N . GLY A 1 84 ? 1.212 -1.134 9.924 1.00 93.38 84 GLY A N 1
ATOM 657 C CA . GLY A 1 84 ? 0.170 -1.937 10.564 1.00 93.38 84 GLY A CA 1
ATOM 658 C C . GLY A 1 84 ? -0.945 -2.396 9.626 1.00 93.38 84 GLY A C 1
ATOM 659 O O . GLY A 1 84 ? -1.945 -2.933 10.102 1.00 93.38 84 GLY A O 1
ATOM 660 N N . TYR A 1 85 ? -0.798 -2.211 8.312 1.00 93.56 85 TYR A N 1
ATOM 661 C CA . TYR A 1 85 ? -1.705 -2.834 7.353 1.00 93.56 85 TYR A CA 1
ATOM 662 C C . TYR A 1 85 ? -1.446 -4.336 7.295 1.00 93.56 85 TYR A C 1
ATOM 664 O O . TYR A 1 85 ? -0.303 -4.788 7.293 1.00 93.56 85 TYR A O 1
ATOM 672 N N . THR A 1 86 ? -2.514 -5.122 7.225 1.00 93.56 86 THR A N 1
ATOM 673 C CA . THR A 1 86 ? -2.416 -6.581 7.082 1.00 93.56 86 THR A CA 1
ATOM 674 C C . THR A 1 86 ? -3.005 -6.991 5.746 1.00 93.56 86 THR A C 1
ATOM 676 O O . THR A 1 86 ? -4.087 -6.529 5.398 1.00 93.56 86 THR A O 1
ATOM 679 N N . LYS A 1 87 ? -2.311 -7.833 4.981 1.00 90.44 87 LYS A N 1
ATOM 680 C CA . LYS A 1 87 ? -2.867 -8.371 3.735 1.00 90.44 87 LYS A CA 1
ATOM 681 C C . LYS A 1 87 ? -4.010 -9.335 4.074 1.00 90.44 87 LYS A C 1
ATOM 683 O O . LYS A 1 87 ? -3.891 -10.071 5.056 1.00 90.44 87 LYS A O 1
ATOM 688 N N . ARG A 1 88 ? -5.114 -9.265 3.330 1.00 84.25 88 ARG A N 1
ATOM 689 C CA . ARG A 1 88 ? -6.261 -10.173 3.491 1.00 84.25 88 ARG A CA 1
ATOM 690 C C . ARG A 1 88 ? -5.951 -11.589 3.025 1.00 84.25 88 ARG A C 1
ATOM 692 O O . ARG A 1 88 ? -5.068 -11.750 2.153 1.00 84.25 88 ARG A O 1
#

Sequence (88 aa):
MKRWSWLLVPMVAGCGVTVYDKGSDIYTTGGISLVYADWVAPKESNWQKDSYECDAEAREAIPALVRRPGQRQLIAERCLTARGYTKR

Secondary structure (DSSP, 8-state):
---------------------S---EEETTTEEE-GGGEE--TT--HHHHHHHHHHHHHHHS-TTS--TTHHHHHHHHHHHHTT-EE-

pLDDT: mean 73.97, std 17.75, range [39.59, 95.56]

Radius of gyration: 21.7 Å; Cα contacts (8 Å, |Δi|>4): 82; chains: 1; bounding box: 51×62×40 Å